Protein AF-A0A7Y3A6U8-F1 (afdb_monomer_lite)

Secondary structure (DSSP, 8-state):
--HHHHHHHHHHHHHHHHHHHHHHH-HHHHHHHHHHHHHHHHHSS-HHHHHHHHHT-HHHHHHHHHHHHHHHGGGG-S-HHHHHHHHHHHTHHHHHHHHHHT-----HHHHHHHHHHHHHHHHHHHHHHHHHHHHSHHHHHHHHHTTPPPP-SS-HHHHHHHHHHHHHHHHHHHHS------

pLDDT: mean 89.14, std 7.69, range [38.03, 97.06]

Structure (mmCIF, N/CA/C/O backbone):
data_AF-A0A7Y3A6U8-F1
#
_entry.id   AF-A0A7Y3A6U8-F1
#
loop_
_atom_site.group_PDB
_atom_site.id
_atom_site.type_symbol
_atom_site.label_atom_id
_atom_site.label_alt_id
_atom_site.label_comp_id
_atom_site.label_asym_id
_atom_site.label_entity_id
_atom_site.label_seq_id
_atom_site.pdbx_PDB_ins_code
_atom_site.Cartn_x
_atom_site.Cartn_y
_atom_site.Cartn_z
_atom_site.occupancy
_atom_site.B_iso_or_equiv
_atom_site.auth_seq_id
_atom_site.auth_comp_id
_atom_site.auth_asym_id
_atom_site.auth_atom_id
_atom_site.pdbx_PDB_model_num
ATOM 1 N N . MET A 1 1 ? -0.802 -10.505 26.162 1.00 54.09 1 MET A N 1
ATOM 2 C CA . MET A 1 1 ? -1.409 -10.217 24.841 1.00 54.09 1 MET A CA 1
ATOM 3 C C . MET A 1 1 ? -2.452 -11.300 24.594 1.00 54.09 1 MET A C 1
ATOM 5 O O . MET A 1 1 ? -2.112 -12.462 24.776 1.00 54.09 1 MET A O 1
ATOM 9 N N . ASN A 1 2 ? -3.715 -10.954 24.318 1.00 68.19 2 ASN A N 1
ATOM 10 C CA . ASN A 1 2 ? -4.773 -11.959 24.123 1.00 68.19 2 ASN A CA 1
ATOM 11 C C . ASN A 1 2 ? -4.433 -12.872 22.932 1.00 68.19 2 ASN A C 1
ATOM 13 O O . ASN A 1 2 ? -3.909 -12.400 21.924 1.00 68.19 2 ASN A O 1
ATOM 17 N N . THR A 1 3 ? -4.770 -14.162 23.010 1.00 76.56 3 THR A N 1
ATOM 18 C CA . THR A 1 3 ? -4.509 -15.146 21.938 1.00 76.56 3 THR A CA 1
ATOM 19 C C . THR A 1 3 ? -5.085 -14.704 20.586 1.00 76.56 3 THR A C 1
ATOM 21 O O . THR A 1 3 ? -4.415 -14.823 19.561 1.00 76.56 3 THR A O 1
ATOM 24 N N . ARG A 1 4 ? -6.274 -14.085 20.586 1.00 79.81 4 ARG A N 1
ATOM 25 C CA . ARG A 1 4 ? -6.918 -13.503 19.391 1.00 79.81 4 ARG A CA 1
ATOM 26 C C . ARG A 1 4 ? -6.158 -12.315 18.792 1.00 79.81 4 ARG A C 1
ATOM 28 O O . ARG A 1 4 ? -6.088 -12.184 17.573 1.00 79.81 4 ARG A O 1
ATOM 35 N N . GLN A 1 5 ? -5.541 -11.489 19.632 1.00 80.12 5 GLN A N 1
ATOM 36 C CA . GLN A 1 5 ? -4.755 -10.342 19.183 1.00 80.12 5 GLN A CA 1
ATOM 37 C C . GLN A 1 5 ? -3.474 -10.796 18.472 1.00 80.12 5 GLN A C 1
ATOM 39 O O . GLN A 1 5 ? -3.132 -10.262 17.420 1.00 80.12 5 GLN A O 1
ATOM 44 N N . ASN A 1 6 ? -2.804 -11.831 18.989 1.00 83.25 6 ASN A N 1
ATOM 45 C CA . ASN A 1 6 ? -1.641 -12.421 18.320 1.00 83.25 6 ASN A CA 1
ATOM 46 C C . ASN A 1 6 ? -2.020 -13.029 16.961 1.00 83.25 6 ASN A C 1
ATOM 48 O O . ASN A 1 6 ? -1.327 -12.795 15.975 1.00 83.25 6 ASN A O 1
ATOM 52 N N . GLN A 1 7 ? -3.146 -13.747 16.881 1.00 87.00 7 GLN A N 1
ATOM 53 C CA . GLN A 1 7 ? -3.656 -14.291 15.614 1.00 87.00 7 GLN A CA 1
ATOM 54 C C . GLN A 1 7 ? -3.926 -13.193 14.578 1.00 87.00 7 GLN A C 1
ATOM 56 O O . GLN A 1 7 ? -3.503 -13.321 13.432 1.00 87.00 7 GLN A O 1
ATOM 61 N N . SER A 1 8 ? -4.557 -12.087 14.984 1.00 86.94 8 SER A N 1
ATOM 62 C CA . SER A 1 8 ? -4.792 -10.930 14.111 1.00 86.94 8 SER A CA 1
ATOM 63 C C . SER A 1 8 ? -3.484 -10.354 13.547 1.00 86.94 8 SER A C 1
ATOM 65 O O . SER A 1 8 ? -3.409 -10.053 12.355 1.00 86.94 8 SER A O 1
ATOM 67 N N . VAL A 1 9 ? -2.420 -10.278 14.357 1.00 88.25 9 VAL A N 1
ATOM 68 C CA . VAL A 1 9 ? -1.092 -9.831 13.899 1.00 88.25 9 VAL A CA 1
ATOM 69 C C . VAL A 1 9 ? -0.495 -10.791 12.866 1.00 88.25 9 VAL A C 1
ATOM 71 O O . VAL A 1 9 ? 0.015 -10.328 11.846 1.00 88.25 9 VAL A O 1
ATOM 74 N N . TYR A 1 10 ? -0.576 -12.108 13.078 1.00 90.56 10 TYR A N 1
ATOM 75 C CA . TYR A 1 10 ? -0.085 -13.088 12.100 1.00 90.56 10 TYR A CA 1
ATOM 76 C C . TYR A 1 10 ? -0.860 -13.029 10.779 1.00 90.56 10 TYR A C 1
ATOM 78 O O . TYR A 1 10 ? -0.245 -13.043 9.713 1.00 90.56 10 TYR A O 1
ATOM 86 N N . ILE A 1 11 ? -2.189 -12.882 10.836 1.00 91.94 11 ILE A N 1
ATOM 87 C CA . ILE A 1 11 ? -3.028 -12.692 9.642 1.00 91.94 11 ILE A CA 1
ATOM 88 C C . ILE A 1 11 ? -2.595 -11.428 8.892 1.00 91.94 11 ILE A C 1
ATOM 90 O O . ILE A 1 11 ? -2.463 -11.453 7.672 1.00 91.94 11 ILE A O 1
ATOM 94 N N . PHE A 1 12 ? -2.312 -10.339 9.609 1.00 90.88 12 PHE A N 1
ATOM 95 C CA . PHE A 1 12 ? -1.860 -9.087 9.004 1.00 90.88 12 PHE A CA 1
ATOM 96 C C . PHE A 1 12 ? -0.479 -9.215 8.336 1.00 90.88 12 PHE A C 1
ATOM 98 O O . PHE A 1 12 ? -0.269 -8.695 7.242 1.00 90.88 12 PHE A O 1
ATOM 105 N N . GLN A 1 13 ? 0.464 -9.932 8.955 1.00 92.00 13 GLN A N 1
ATOM 106 C CA . GLN A 1 13 ? 1.775 -10.211 8.351 1.00 92.00 13 GLN A CA 1
ATOM 107 C C . GLN A 1 13 ? 1.640 -11.052 7.077 1.00 92.00 13 GLN A C 1
ATOM 109 O O . GLN A 1 13 ? 2.266 -10.745 6.062 1.00 92.00 13 GLN A O 1
ATOM 114 N N . PHE A 1 14 ? 0.792 -12.083 7.113 1.00 93.75 14 PHE A N 1
ATOM 115 C CA . PHE A 1 14 ? 0.509 -12.918 5.951 1.00 93.75 14 PHE A CA 1
ATOM 116 C C . PHE A 1 14 ? -0.158 -12.114 4.827 1.00 93.75 14 PHE A C 1
ATOM 118 O O . PHE A 1 14 ? 0.274 -12.192 3.679 1.00 93.75 14 PHE A O 1
ATOM 125 N N . ALA A 1 15 ? -1.139 -11.270 5.161 1.00 93.81 15 ALA A N 1
ATOM 126 C CA . ALA A 1 15 ? -1.786 -10.354 4.225 1.00 93.81 15 ALA A CA 1
ATOM 127 C C . ALA A 1 15 ? -0.766 -9.454 3.514 1.00 93.81 15 ALA A C 1
ATOM 129 O O . ALA A 1 15 ? -0.808 -9.313 2.292 1.00 93.81 15 ALA A O 1
ATOM 130 N N . PHE A 1 16 ? 0.184 -8.892 4.269 1.00 94.12 16 PHE A N 1
ATOM 131 C CA . PHE A 1 16 ? 1.243 -8.047 3.725 1.00 94.12 16 PHE A CA 1
ATOM 132 C C . PHE A 1 16 ? 2.178 -8.815 2.783 1.00 94.12 1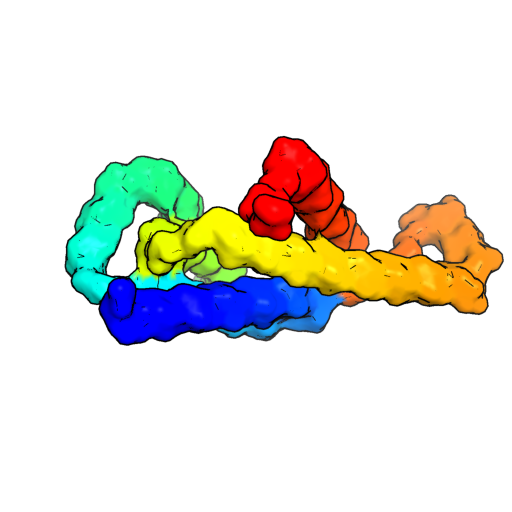6 PHE A C 1
ATOM 134 O O . PHE A 1 16 ? 2.522 -8.298 1.720 1.00 94.12 16 PHE A O 1
ATOM 141 N N . LEU A 1 17 ? 2.565 -10.049 3.127 1.00 94.38 17 LEU A N 1
ATOM 142 C CA . LEU A 1 17 ? 3.384 -10.902 2.258 1.00 94.38 17 LEU A CA 1
ATOM 143 C C . LEU A 1 17 ? 2.652 -11.221 0.949 1.00 94.38 17 LEU A C 1
ATOM 145 O O . LEU A 1 17 ? 3.208 -11.011 -0.129 1.00 94.38 17 LEU A O 1
ATOM 149 N N . VAL A 1 18 ? 1.392 -11.658 1.030 1.00 94.62 18 VAL A N 1
ATOM 150 C CA . VAL A 1 18 ? 0.573 -11.984 -0.148 1.00 94.62 18 VAL A CA 1
ATOM 151 C C . VAL A 1 18 ? 0.379 -10.754 -1.029 1.00 94.62 18 VAL A C 1
ATOM 153 O O . VAL A 1 18 ? 0.499 -10.853 -2.250 1.00 94.62 18 VAL A O 1
ATOM 156 N N . LEU A 1 19 ? 0.136 -9.586 -0.428 1.00 94.31 19 LEU A N 1
ATOM 157 C CA . LEU A 1 19 ? -0.011 -8.336 -1.164 1.00 94.31 19 LEU A CA 1
ATOM 158 C C . LEU A 1 19 ? 1.302 -7.915 -1.834 1.00 94.31 19 LEU A C 1
ATOM 160 O O . LEU A 1 19 ? 1.281 -7.541 -3.002 1.00 94.31 19 LEU A O 1
ATOM 164 N N . SER A 1 20 ? 2.436 -8.020 -1.137 1.00 93.62 20 SER A N 1
ATOM 165 C CA . SER A 1 20 ? 3.757 -7.658 -1.674 1.00 93.62 20 SER A CA 1
ATOM 166 C C . SER A 1 20 ? 4.133 -8.503 -2.891 1.00 93.62 20 SER A C 1
ATOM 168 O O . SER A 1 20 ? 4.593 -7.969 -3.894 1.00 93.62 20 SER A O 1
ATOM 170 N N . ILE A 1 21 ? 3.869 -9.811 -2.840 1.00 93.00 21 ILE A N 1
ATOM 171 C CA . ILE A 1 21 ? 4.054 -10.712 -3.986 1.00 93.00 21 ILE A CA 1
ATOM 172 C C . ILE A 1 21 ? 3.029 -10.382 -5.081 1.00 93.00 21 ILE A C 1
ATOM 174 O O . ILE A 1 21 ? 3.373 -10.249 -6.255 1.00 93.00 21 ILE A O 1
ATOM 178 N N . GLY A 1 22 ? 1.763 -10.186 -4.711 1.00 92.62 22 GLY A N 1
ATOM 179 C CA . GLY A 1 22 ? 0.694 -9.881 -5.657 1.00 92.62 22 GLY A CA 1
ATOM 180 C C . GLY A 1 22 ? 0.933 -8.613 -6.471 1.00 92.62 22 GLY A C 1
ATOM 181 O O . GLY A 1 22 ? 0.579 -8.577 -7.649 1.00 92.62 22 GLY A O 1
ATOM 182 N N . LEU A 1 23 ? 1.586 -7.607 -5.885 1.00 92.31 23 LEU A N 1
ATOM 183 C CA . LEU A 1 23 ? 1.959 -6.369 -6.571 1.00 92.31 23 LEU A CA 1
ATOM 184 C C . LEU A 1 23 ? 2.839 -6.606 -7.809 1.00 92.31 23 LEU A C 1
ATOM 186 O O . LEU A 1 23 ? 2.739 -5.826 -8.755 1.00 92.31 23 LEU A O 1
ATOM 190 N N . LEU A 1 24 ? 3.641 -7.675 -7.828 1.00 90.25 24 LEU A N 1
ATOM 191 C CA . LEU A 1 24 ? 4.506 -8.034 -8.955 1.00 90.25 24 LEU A CA 1
ATOM 192 C C . LEU A 1 24 ? 3.907 -9.101 -9.877 1.00 90.25 24 LEU A C 1
ATOM 194 O O . LEU A 1 24 ? 4.156 -9.067 -11.075 1.00 90.25 24 LEU A O 1
ATOM 198 N N . TYR A 1 25 ? 3.131 -10.047 -9.349 1.00 86.25 25 TYR A N 1
ATOM 199 C CA . TYR A 1 25 ? 2.738 -11.226 -10.131 1.00 86.25 25 TYR A CA 1
ATOM 200 C C . TYR A 1 25 ? 1.263 -11.251 -10.533 1.00 86.25 25 TYR A C 1
ATOM 202 O O . TYR A 1 25 ? 0.933 -11.725 -11.618 1.00 86.25 25 TYR A O 1
ATOM 210 N N . SER A 1 26 ? 0.340 -10.789 -9.679 1.00 89.44 26 SER A N 1
ATOM 211 C CA . SER A 1 26 ? -1.086 -11.030 -9.922 1.00 89.44 26 SER A CA 1
ATOM 212 C C . SER A 1 26 ? -2.032 -10.067 -9.213 1.00 89.44 26 SER A C 1
ATOM 214 O O . SER A 1 26 ? -2.029 -9.925 -7.989 1.00 89.44 26 SER A O 1
ATOM 216 N N . ARG A 1 27 ? -2.978 -9.519 -9.991 1.00 86.25 27 ARG A N 1
ATOM 217 C CA . ARG A 1 27 ? -4.097 -8.707 -9.478 1.00 86.25 27 ARG A CA 1
ATOM 218 C C . ARG A 1 27 ? -4.971 -9.478 -8.484 1.00 86.25 27 ARG A C 1
ATOM 220 O O . ARG A 1 27 ? -5.507 -8.878 -7.556 1.00 86.25 27 ARG A O 1
ATOM 227 N N . PHE A 1 28 ? -5.097 -10.793 -8.663 1.00 89.38 28 PHE A N 1
ATOM 228 C CA . PHE A 1 28 ? -5.863 -11.648 -7.757 1.00 89.38 28 PHE A CA 1
ATOM 229 C C . PHE A 1 28 ? -5.227 -11.692 -6.365 1.00 89.38 28 PHE A C 1
ATOM 231 O O . PHE A 1 28 ? -5.918 -11.497 -5.369 1.00 89.38 28 PHE A O 1
ATOM 238 N N . MET A 1 29 ? -3.903 -11.852 -6.291 1.00 91.38 29 MET A N 1
ATOM 239 C CA . MET A 1 29 ? -3.184 -11.876 -5.013 1.00 91.38 29 MET A CA 1
ATOM 240 C C . MET A 1 29 ? -3.258 -10.532 -4.282 1.00 91.38 29 MET A C 1
ATOM 242 O O . MET A 1 29 ? -3.391 -10.518 -3.062 1.00 91.38 29 MET A O 1
ATOM 246 N N . ILE A 1 30 ? -3.263 -9.404 -5.006 1.00 91.75 30 ILE A N 1
ATOM 247 C CA . ILE A 1 30 ? -3.511 -8.085 -4.397 1.00 91.75 30 ILE A CA 1
ATOM 248 C C . ILE A 1 30 ? -4.891 -8.072 -3.724 1.00 91.75 30 ILE A C 1
ATOM 250 O O . ILE A 1 30 ? -5.004 -7.692 -2.560 1.00 91.75 30 ILE A O 1
ATOM 254 N N . SER A 1 31 ? -5.935 -8.530 -4.426 1.00 91.19 31 SER A N 1
ATOM 255 C CA . SER A 1 31 ? -7.287 -8.635 -3.861 1.00 91.19 31 SER A CA 1
ATOM 256 C C . SER A 1 31 ? -7.330 -9.542 -2.636 1.00 91.19 31 SER A C 1
ATOM 258 O O . SER A 1 31 ? -7.939 -9.190 -1.628 1.00 91.19 31 SER A O 1
ATOM 260 N N . LEU A 1 32 ? -6.652 -10.684 -2.701 1.00 93.25 32 LEU A N 1
ATOM 261 C CA . LEU A 1 32 ? -6.584 -11.642 -1.607 1.00 93.25 32 LEU A CA 1
ATOM 262 C C . LEU A 1 32 ? -5.896 -11.041 -0.369 1.00 93.25 32 LEU A C 1
ATOM 264 O O . LEU A 1 32 ? -6.412 -11.159 0.739 1.00 93.25 32 LEU A O 1
ATOM 268 N N . GLY A 1 33 ? -4.786 -10.320 -0.555 1.00 93.00 33 GLY A N 1
ATOM 269 C CA . GLY A 1 33 ? -4.101 -9.598 0.519 1.00 93.00 33 GLY A CA 1
ATOM 270 C C . GLY A 1 33 ? -4.984 -8.527 1.170 1.00 93.00 33 GLY A C 1
ATOM 271 O O . GLY A 1 33 ? -5.039 -8.434 2.394 1.00 93.00 33 GLY A O 1
ATOM 272 N N . MET A 1 34 ? -5.749 -7.769 0.376 1.00 92.94 34 MET A N 1
ATOM 273 C CA . MET A 1 34 ? -6.706 -6.784 0.904 1.00 92.94 34 MET A CA 1
ATOM 274 C C . MET A 1 34 ? -7.819 -7.436 1.737 1.00 92.94 34 MET A C 1
ATOM 276 O O . MET A 1 34 ? -8.180 -6.914 2.792 1.00 92.94 34 MET A O 1
ATOM 280 N N . ILE A 1 35 ? -8.336 -8.588 1.298 1.00 92.62 35 ILE A N 1
ATOM 281 C CA . ILE A 1 35 ? -9.333 -9.354 2.058 1.00 92.62 35 ILE A CA 1
ATOM 282 C C . ILE A 1 35 ? -8.730 -9.829 3.382 1.00 92.62 35 ILE A C 1
ATOM 284 O O . ILE A 1 35 ? -9.351 -9.645 4.427 1.00 92.62 35 ILE A O 1
ATOM 288 N N . PHE A 1 36 ? -7.507 -10.366 3.381 1.00 93.25 36 PHE A N 1
ATOM 289 C CA . PHE A 1 36 ? -6.847 -10.779 4.621 1.00 93.25 36 PHE A CA 1
ATOM 290 C C . PHE A 1 36 ? -6.569 -9.610 5.571 1.00 93.25 36 PHE A C 1
ATOM 292 O O . PHE A 1 36 ? -6.706 -9.786 6.781 1.00 93.25 36 PHE A O 1
ATOM 299 N N . PHE A 1 37 ? -6.258 -8.411 5.067 1.00 92.62 37 PHE A N 1
ATOM 300 C CA . PHE A 1 37 ? -6.169 -7.221 5.919 1.00 92.62 37 PHE A CA 1
ATOM 301 C C . PHE A 1 37 ? -7.496 -6.907 6.605 1.00 92.62 37 PHE A C 1
ATOM 303 O O . PHE A 1 37 ? -7.515 -6.649 7.809 1.00 92.62 37 PHE A O 1
ATOM 310 N N . LEU A 1 38 ? -8.603 -6.970 5.865 1.00 91.69 38 LEU A N 1
ATOM 311 C CA . LEU A 1 38 ? -9.933 -6.756 6.424 1.00 91.69 38 LEU A CA 1
ATOM 312 C C . LEU A 1 38 ? -10.289 -7.837 7.456 1.00 91.69 38 LEU A C 1
ATOM 314 O O . LEU A 1 38 ? -10.729 -7.505 8.554 1.00 91.69 38 LEU A O 1
ATOM 318 N N . VAL A 1 39 ? -10.028 -9.112 7.159 1.00 91.44 39 VAL A N 1
ATOM 319 C CA . VAL A 1 39 ? -10.244 -10.225 8.099 1.00 91.44 39 VAL A CA 1
ATOM 320 C C . VAL A 1 39 ? -9.410 -10.037 9.364 1.00 91.44 39 VAL A C 1
ATOM 322 O O . VAL A 1 39 ? -9.954 -10.097 10.463 1.00 91.44 39 VAL A O 1
ATOM 325 N N . GLY A 1 40 ? -8.115 -9.736 9.233 1.00 89.38 40 GLY A N 1
ATOM 326 C CA . GLY A 1 40 ? -7.230 -9.486 10.371 1.00 89.38 40 GLY A CA 1
ATOM 327 C C . GLY A 1 40 ? -7.714 -8.323 11.238 1.00 89.38 40 GLY A C 1
ATOM 328 O O . GLY A 1 40 ? -7.702 -8.424 12.465 1.00 89.38 40 GLY A O 1
ATOM 329 N N . ALA A 1 41 ? -8.214 -7.252 10.621 1.00 88.19 41 ALA A N 1
ATOM 330 C CA . ALA A 1 41 ? -8.765 -6.095 11.320 1.00 88.19 41 ALA A CA 1
ATOM 331 C C . ALA A 1 41 ? -10.077 -6.402 12.071 1.00 88.19 41 ALA A C 1
ATOM 333 O O . ALA A 1 41 ? -10.318 -5.851 13.151 1.00 88.19 41 ALA A O 1
ATOM 334 N N . LEU A 1 42 ? -10.915 -7.290 11.528 1.00 88.75 42 LEU A N 1
ATOM 335 C CA . LEU A 1 42 ? -12.181 -7.715 12.135 1.00 88.75 42 LEU A CA 1
ATOM 336 C C . LEU A 1 42 ? -12.008 -8.824 13.191 1.00 88.75 42 LEU A C 1
ATOM 338 O O . LEU A 1 42 ? -12.888 -8.995 14.030 1.00 88.75 42 LEU A O 1
ATOM 342 N N . TRP A 1 43 ? -10.890 -9.559 13.167 1.00 86.75 43 TRP A N 1
ATOM 343 C CA . TRP A 1 43 ? -10.651 -10.739 14.012 1.00 86.75 43 TRP A CA 1
ATOM 344 C C . TRP A 1 43 ? -10.486 -10.426 15.505 1.00 86.75 43 TRP A C 1
ATOM 346 O O . TRP A 1 43 ? -10.869 -11.227 16.359 1.00 86.75 43 TRP A O 1
ATOM 356 N N . ASP A 1 44 ? -9.902 -9.271 15.834 1.00 81.19 44 ASP A N 1
ATOM 357 C CA . ASP A 1 44 ? -9.599 -8.887 17.217 1.00 81.19 44 ASP A CA 1
ATOM 358 C C . ASP A 1 44 ? -10.438 -7.696 17.706 1.00 81.19 44 ASP A C 1
ATOM 360 O O . ASP A 1 44 ? -10.631 -6.714 16.990 1.00 81.19 44 ASP A O 1
ATOM 364 N N . GLY A 1 45 ? -10.864 -7.738 18.970 1.00 78.44 45 GLY A N 1
ATOM 365 C CA . GLY A 1 45 ? -11.548 -6.641 19.661 1.00 78.44 45 GLY A CA 1
ATOM 366 C C . GLY A 1 45 ? -13.045 -6.472 19.359 1.00 78.44 45 GLY A C 1
ATOM 367 O O . GLY A 1 45 ? -13.676 -7.256 18.658 1.00 78.44 45 GLY A O 1
ATOM 368 N N . ASN A 1 46 ? -13.643 -5.425 19.940 1.00 82.75 46 ASN A N 1
ATOM 369 C CA . ASN A 1 46 ? -15.070 -5.133 19.791 1.00 82.75 46 ASN A CA 1
ATOM 370 C C . ASN A 1 46 ? -15.330 -4.272 18.543 1.00 82.75 46 ASN A C 1
ATOM 372 O O . ASN A 1 46 ? -15.011 -3.079 18.514 1.00 82.75 46 ASN A O 1
ATOM 376 N N . LEU A 1 47 ? -15.942 -4.883 17.527 1.00 83.62 47 LEU A N 1
ATOM 377 C CA . LEU A 1 47 ? -16.254 -4.273 16.231 1.00 83.62 47 LEU A CA 1
ATOM 378 C C . LEU A 1 47 ? -17.060 -2.976 16.344 1.00 83.62 47 LEU A C 1
ATOM 380 O O . LEU A 1 47 ? -16.744 -2.003 15.661 1.00 83.62 47 LEU A O 1
ATOM 384 N N . LYS A 1 48 ? -18.048 -2.926 17.248 1.00 83.62 48 LYS A N 1
ATOM 385 C CA . LYS A 1 48 ? -18.896 -1.737 17.437 1.00 83.62 48 LYS A CA 1
ATOM 386 C C . LYS A 1 48 ? -18.069 -0.533 17.881 1.00 83.62 48 LYS A C 1
ATOM 388 O O . LYS A 1 48 ? -18.239 0.571 17.371 1.00 83.62 48 LYS A O 1
ATOM 393 N N . VAL A 1 49 ? -17.116 -0.763 18.785 1.00 84.94 49 VAL A N 1
ATOM 394 C CA . VAL A 1 49 ? -16.220 0.284 19.288 1.00 84.94 49 VAL A CA 1
ATOM 395 C C . VAL A 1 49 ? -15.250 0.742 18.197 1.00 84.94 49 VAL A C 1
ATOM 397 O O . VAL A 1 49 ? -15.030 1.943 18.048 1.00 84.94 49 VAL A O 1
ATOM 400 N N . LYS A 1 50 ? -14.688 -0.182 17.406 1.00 85.94 50 LYS A N 1
ATOM 401 C CA . LYS A 1 50 ? -13.801 0.173 16.284 1.00 85.94 50 LYS A CA 1
ATOM 402 C C . LYS A 1 50 ? -14.526 1.014 15.237 1.00 85.94 50 LYS A C 1
ATOM 404 O O . LYS A 1 50 ? -13.991 2.030 14.809 1.00 85.94 50 LYS A O 1
ATOM 409 N N . PHE A 1 51 ? -15.748 0.628 14.878 1.00 87.00 51 PHE A N 1
ATOM 410 C CA . PHE A 1 51 ? -16.553 1.356 13.903 1.00 87.00 51 PHE A CA 1
ATOM 411 C C . PHE A 1 51 ? -16.920 2.763 14.397 1.00 87.00 51 PHE A C 1
ATOM 413 O O . PHE A 1 51 ? -16.718 3.735 13.674 1.00 87.00 51 PHE A O 1
ATOM 420 N N . GLY A 1 52 ? -17.338 2.903 15.661 1.00 86.56 52 GLY A N 1
ATOM 421 C CA . GLY A 1 52 ? -17.605 4.217 16.255 1.00 86.56 52 GLY A CA 1
ATOM 422 C C . GLY A 1 52 ? -16.376 5.135 16.264 1.00 86.56 52 GLY A C 1
ATOM 423 O O . GLY A 1 52 ? -16.476 6.312 15.928 1.00 86.56 52 GLY A O 1
ATOM 424 N N . ARG A 1 53 ? -15.185 4.603 16.575 1.00 87.62 53 ARG A N 1
ATOM 425 C CA . ARG A 1 53 ? -13.941 5.394 16.527 1.00 87.62 53 ARG A CA 1
ATOM 426 C C . ARG A 1 53 ? -13.497 5.725 15.103 1.00 87.62 53 ARG A C 1
ATOM 428 O O . ARG A 1 53 ? -12.921 6.789 14.897 1.00 87.62 53 ARG A O 1
ATOM 435 N N . PHE A 1 54 ? -13.755 4.841 14.140 1.00 89.44 54 PHE A N 1
ATOM 436 C CA . PHE A 1 54 ? -13.457 5.081 12.729 1.00 89.44 54 PHE A CA 1
ATOM 437 C C . PHE A 1 54 ? -14.247 6.281 12.199 1.00 89.44 54 PHE A C 1
ATOM 439 O O . PHE A 1 54 ? -13.660 7.176 11.599 1.00 89.44 54 PHE A O 1
ATOM 446 N N . LEU A 1 55 ? -15.544 6.356 12.519 1.00 88.81 55 LEU A N 1
ATOM 447 C CA . LEU A 1 55 ? -16.403 7.489 12.158 1.00 88.81 55 LEU A CA 1
ATOM 448 C C . LEU A 1 55 ? -16.004 8.810 12.836 1.00 88.81 55 LEU A C 1
ATOM 450 O O . LEU A 1 55 ? -16.422 9.874 12.397 1.00 88.81 55 LEU A O 1
ATOM 454 N N . ASN A 1 56 ? -15.187 8.774 13.888 1.00 91.69 56 ASN A N 1
ATOM 455 C CA . ASN A 1 56 ? -14.658 9.992 14.502 1.00 91.69 56 ASN A CA 1
ATOM 456 C C . ASN A 1 56 ? -13.310 10.427 13.891 1.00 91.69 56 ASN A C 1
ATOM 458 O O . ASN A 1 56 ? -12.814 11.521 14.160 1.00 91.69 56 ASN A O 1
ATOM 462 N N . ASN A 1 57 ? -12.677 9.582 13.069 1.00 91.31 57 ASN A N 1
ATOM 463 C CA . ASN A 1 57 ? -11.368 9.866 12.497 1.00 91.31 57 ASN A CA 1
ATOM 464 C C . ASN A 1 57 ? -11.486 10.531 11.118 1.00 91.31 57 ASN A C 1
ATOM 466 O O . ASN A 1 57 ? -11.623 9.865 10.090 1.00 91.31 57 ASN A O 1
ATOM 470 N N . LYS A 1 58 ? -11.351 11.862 11.104 1.00 90.50 58 LYS A N 1
ATOM 471 C CA . LYS A 1 58 ? -11.459 12.699 9.897 1.00 90.50 58 LYS A CA 1
ATOM 472 C C . LYS A 1 58 ? -10.506 12.277 8.771 1.00 90.50 58 LYS A C 1
ATOM 474 O O . LYS A 1 58 ? -10.881 12.371 7.608 1.00 90.50 58 LYS A O 1
ATOM 479 N N . TYR A 1 59 ? -9.309 11.783 9.094 1.00 90.50 59 TYR A N 1
ATOM 480 C CA . TYR A 1 59 ? -8.308 11.414 8.088 1.00 90.50 59 TYR A CA 1
ATOM 481 C C . TYR A 1 59 ? -8.730 10.176 7.290 1.00 90.50 59 TYR A C 1
ATOM 483 O O . TYR A 1 59 ? -8.749 10.203 6.062 1.00 90.50 59 TYR A O 1
ATOM 491 N N . TYR A 1 60 ? -9.131 9.102 7.976 1.00 89.62 60 TYR A N 1
ATOM 492 C CA . TYR A 1 60 ? -9.589 7.878 7.307 1.00 89.62 60 TYR A CA 1
ATOM 493 C C . TYR A 1 60 ? -10.968 8.053 6.656 1.00 89.62 60 TYR A C 1
ATOM 495 O O . TYR A 1 60 ? -11.232 7.472 5.598 1.00 89.62 60 TYR A O 1
ATOM 503 N N . LEU A 1 61 ? -11.823 8.899 7.239 1.00 90.56 61 LEU A N 1
ATOM 504 C CA . LEU A 1 61 ? -13.089 9.283 6.624 1.00 90.56 61 LEU A CA 1
ATOM 505 C C . LEU A 1 61 ? -12.901 10.077 5.336 1.00 90.56 61 LEU A C 1
ATOM 507 O O . LEU A 1 61 ? -13.640 9.829 4.394 1.00 90.56 61 LEU A O 1
ATOM 511 N N . ALA A 1 62 ? -11.915 10.974 5.249 1.00 91.25 62 ALA A N 1
ATOM 512 C CA . ALA A 1 62 ? -11.649 11.720 4.019 1.00 91.25 62 ALA A CA 1
ATOM 513 C C . ALA A 1 62 ? -11.291 10.780 2.857 1.00 91.25 62 ALA A C 1
ATOM 515 O O . ALA A 1 62 ? -11.840 10.910 1.765 1.00 91.25 62 ALA A O 1
ATOM 516 N N . VAL A 1 63 ? -10.444 9.776 3.110 1.00 90.88 63 VAL A N 1
ATOM 517 C CA . VAL A 1 63 ? -10.092 8.762 2.100 1.00 90.88 63 VAL A CA 1
ATOM 518 C C . VAL A 1 63 ? -11.316 7.943 1.689 1.00 90.88 63 VAL A C 1
ATOM 520 O O . VAL A 1 63 ? -11.541 7.721 0.501 1.00 90.88 63 VAL A O 1
ATOM 523 N N . THR A 1 64 ? -12.147 7.554 2.656 1.00 91.38 64 THR A N 1
ATOM 524 C CA . THR A 1 64 ? -13.405 6.837 2.392 1.00 91.38 64 THR A CA 1
ATOM 525 C C . THR A 1 64 ? -14.408 7.710 1.631 1.00 91.38 64 THR A C 1
ATOM 527 O O . THR A 1 64 ? -15.129 7.233 0.756 1.00 91.38 64 THR A O 1
ATOM 530 N N . GLY A 1 65 ? -14.411 9.015 1.900 1.00 91.25 65 GLY A N 1
ATOM 531 C CA . GLY A 1 65 ? -15.231 10.014 1.225 1.00 91.25 65 GLY A CA 1
ATOM 532 C C . GLY A 1 65 ? -14.957 10.084 -0.274 1.00 91.25 65 GLY A C 1
ATOM 533 O O . GLY A 1 65 ? -15.893 10.283 -1.042 1.00 91.25 65 GLY A O 1
ATOM 534 N N . ILE A 1 66 ? -13.723 9.811 -0.717 1.00 91.06 66 ILE A N 1
ATOM 535 C CA . ILE A 1 66 ? -13.396 9.715 -2.148 1.00 91.06 66 ILE A CA 1
ATOM 536 C C . ILE A 1 66 ? -14.271 8.649 -2.814 1.00 91.06 66 ILE A C 1
ATOM 538 O O . ILE A 1 66 ? -14.854 8.906 -3.865 1.00 91.06 66 ILE A O 1
ATOM 542 N N . PHE A 1 67 ? -14.417 7.471 -2.200 1.00 92.81 67 PHE A N 1
ATOM 543 C CA . PHE A 1 67 ? -15.299 6.425 -2.719 1.00 92.81 67 PHE A CA 1
ATOM 544 C C . PHE A 1 67 ? -16.764 6.877 -2.755 1.00 92.81 67 PHE A C 1
ATOM 546 O O . PHE A 1 67 ? -17.446 6.628 -3.746 1.00 92.81 67 PHE A O 1
ATOM 553 N N . LEU A 1 68 ? -17.233 7.578 -1.717 1.00 92.06 68 LEU A N 1
ATOM 554 C CA . LEU A 1 68 ? -18.609 8.082 -1.648 1.00 92.06 68 LEU A CA 1
ATOM 555 C C . LEU A 1 68 ? -18.908 9.125 -2.731 1.00 92.06 68 LEU A C 1
ATOM 557 O O . LEU A 1 68 ? -19.983 9.087 -3.316 1.00 92.06 68 LEU A O 1
ATOM 561 N N . ILE A 1 69 ? -17.956 10.001 -3.059 1.00 92.12 69 ILE A N 1
ATOM 562 C CA . ILE A 1 69 ? -18.100 10.958 -4.166 1.00 92.12 69 ILE A CA 1
ATOM 563 C C . ILE A 1 69 ? -18.316 10.209 -5.489 1.00 92.12 69 ILE A C 1
ATOM 565 O O . ILE A 1 69 ? -19.225 10.538 -6.251 1.00 92.12 69 ILE A O 1
ATOM 569 N N . PHE A 1 70 ? -17.531 9.157 -5.745 1.00 89.38 70 PHE A N 1
ATOM 570 C CA . PHE A 1 70 ? -17.727 8.317 -6.930 1.00 89.38 70 PHE A CA 1
ATOM 571 C C . PHE A 1 70 ? -19.045 7.542 -6.891 1.00 89.38 70 PHE A C 1
ATOM 573 O O . PHE A 1 70 ? -19.674 7.387 -7.933 1.00 89.38 70 PHE A O 1
ATOM 580 N N . LEU A 1 71 ? -19.482 7.091 -5.714 1.00 91.00 71 LEU A N 1
ATOM 581 C CA . LEU A 1 71 ? -20.765 6.414 -5.544 1.00 91.00 71 LEU A CA 1
ATOM 582 C C . LEU A 1 71 ? -21.935 7.343 -5.901 1.00 91.00 71 LEU A C 1
ATOM 584 O O . LEU A 1 71 ? -22.815 6.950 -6.660 1.00 91.00 71 LEU A O 1
ATOM 588 N N . ILE A 1 72 ? -21.911 8.585 -5.408 1.00 91.81 72 ILE A N 1
ATOM 589 C CA . ILE A 1 72 ? -22.936 9.604 -5.676 1.00 91.81 72 ILE A CA 1
ATOM 590 C C . ILE A 1 72 ? -22.972 9.957 -7.166 1.00 91.81 72 ILE A C 1
ATOM 592 O O . ILE A 1 72 ? -24.051 10.061 -7.739 1.00 91.81 72 ILE A O 1
ATOM 596 N N . SER A 1 73 ? -21.812 10.042 -7.827 1.00 89.19 73 SER A N 1
ATOM 597 C CA . SER A 1 73 ? -21.732 10.246 -9.282 1.00 89.19 73 SER A CA 1
ATOM 598 C C . SER A 1 73 ? -22.475 9.173 -10.093 1.00 89.19 73 SER A C 1
ATOM 600 O O . SER A 1 73 ? -22.809 9.427 -11.249 1.00 89.19 73 SER A O 1
ATOM 602 N N . GLY A 1 74 ? -22.744 7.997 -9.517 1.00 86.88 74 GLY A N 1
ATOM 603 C CA . GLY A 1 74 ? -23.527 6.940 -10.155 1.00 86.88 74 GLY A CA 1
ATOM 604 C C . GLY A 1 74 ? -24.989 7.296 -10.401 1.00 86.88 74 GLY A C 1
ATOM 605 O O . GLY A 1 74 ? -25.574 6.767 -11.338 1.00 86.88 74 GLY A O 1
ATOM 606 N N . LEU A 1 75 ? -25.562 8.225 -9.627 1.00 88.50 75 LEU A N 1
ATOM 607 C CA . LEU A 1 75 ? -26.957 8.659 -9.791 1.00 88.50 75 LEU A CA 1
ATOM 608 C C . LEU A 1 75 ? -27.209 9.361 -11.137 1.00 88.50 75 LEU A C 1
ATOM 610 O O . LEU A 1 75 ? -28.348 9.437 -11.580 1.00 88.50 75 LEU A O 1
ATOM 614 N N . TRP A 1 76 ? -26.146 9.834 -11.794 1.00 89.38 76 TRP A N 1
ATOM 615 C CA . TRP A 1 76 ? -26.176 10.461 -13.120 1.00 89.38 76 TRP A CA 1
ATOM 616 C C . TRP A 1 76 ? -25.635 9.546 -14.226 1.00 89.38 76 TRP A C 1
ATOM 618 O O . TRP A 1 76 ? -25.385 10.003 -15.339 1.00 89.38 76 TRP A O 1
ATOM 628 N N . SER A 1 77 ? -25.378 8.269 -13.932 1.00 85.94 77 SER A N 1
ATOM 629 C CA . SER A 1 77 ? -24.801 7.351 -14.909 1.00 85.94 77 SER A CA 1
ATOM 630 C C . SER A 1 77 ? -25.888 6.605 -15.677 1.00 85.94 77 SER A C 1
ATOM 632 O O . SER A 1 77 ? -26.656 5.849 -15.094 1.00 85.94 77 SER A O 1
ATOM 634 N N . GLU A 1 78 ? -25.904 6.771 -16.999 1.00 84.56 78 GLU A N 1
ATOM 635 C CA . GLU A 1 78 ? -26.806 6.031 -17.895 1.00 84.56 78 GLU A CA 1
ATOM 636 C C . GLU A 1 78 ? -26.367 4.569 -18.097 1.00 84.56 78 GLU A C 1
ATOM 638 O O . GLU A 1 78 ? -27.191 3.698 -18.362 1.00 84.56 78 GLU A O 1
ATOM 643 N N . ASN A 1 79 ? -25.068 4.277 -17.943 1.00 90.00 79 ASN A N 1
ATOM 644 C CA . ASN A 1 79 ? -24.504 2.938 -18.118 1.00 90.00 79 ASN A CA 1
ATOM 645 C C . ASN A 1 79 ? -24.106 2.325 -16.767 1.00 90.00 79 ASN A C 1
ATOM 647 O O . ASN A 1 79 ? -22.996 2.525 -16.258 1.00 90.00 79 ASN A O 1
ATOM 651 N N . THR A 1 80 ? -25.028 1.547 -16.206 1.00 87.19 80 THR A N 1
ATOM 652 C CA . THR A 1 80 ? -24.888 0.896 -14.898 1.00 87.19 80 THR A CA 1
ATOM 653 C C . THR A 1 80 ? -23.771 -0.149 -14.870 1.00 87.19 80 THR A C 1
ATOM 655 O O . THR A 1 80 ? -23.023 -0.208 -13.892 1.00 87.19 80 THR A O 1
ATOM 658 N N . ASP A 1 81 ? -23.575 -0.916 -15.943 1.00 89.44 81 ASP A N 1
ATOM 659 C CA . ASP A 1 81 ? -22.521 -1.938 -16.022 1.00 89.44 81 ASP A CA 1
ATOM 660 C C . ASP A 1 81 ? -21.123 -1.317 -15.982 1.00 89.44 81 ASP A C 1
ATOM 662 O O . ASP A 1 81 ? -20.234 -1.739 -15.230 1.00 89.44 81 ASP A O 1
ATOM 666 N N . TYR A 1 82 ? -20.934 -0.251 -16.757 1.00 88.44 82 TYR A N 1
ATOM 667 C CA . TYR A 1 82 ? -19.693 0.507 -16.769 1.00 88.44 82 TYR A CA 1
ATOM 668 C C . TYR A 1 82 ? -19.411 1.150 -15.407 1.00 88.44 82 TYR A C 1
ATOM 670 O O . TYR A 1 82 ? -18.278 1.112 -14.906 1.00 88.44 82 TYR A O 1
ATOM 678 N N . PHE A 1 83 ? -20.449 1.701 -14.778 1.00 90.94 83 PHE A N 1
ATOM 679 C CA . PHE A 1 83 ? -20.365 2.271 -13.443 1.00 90.94 83 PHE A CA 1
ATOM 680 C C . PHE A 1 83 ? -19.940 1.228 -12.400 1.00 90.94 83 PHE A C 1
ATOM 682 O O . PHE A 1 83 ? -18.972 1.455 -11.668 1.00 90.94 83 PHE A O 1
ATOM 689 N N . LEU A 1 84 ? -20.574 0.052 -12.372 1.00 90.00 84 LEU A N 1
ATOM 690 C CA . LEU A 1 84 ? -20.243 -1.023 -11.431 1.00 90.00 84 LEU A CA 1
ATOM 691 C C . LEU A 1 84 ? -18.794 -1.496 -11.585 1.00 90.00 84 LEU A C 1
ATOM 693 O O . LEU A 1 84 ? -18.106 -1.730 -10.585 1.00 90.00 84 LEU A O 1
ATOM 697 N N . ASN A 1 85 ? -18.285 -1.576 -12.818 1.00 89.38 85 ASN A N 1
ATOM 698 C CA . ASN A 1 85 ? -16.891 -1.939 -13.054 1.00 89.38 85 ASN A CA 1
ATOM 699 C C . ASN A 1 85 ? -15.918 -0.869 -12.519 1.00 89.38 85 ASN A C 1
ATOM 701 O O . ASN A 1 85 ? -14.919 -1.203 -11.874 1.00 89.38 85 ASN A O 1
ATOM 705 N N . ARG A 1 86 ? -16.224 0.428 -12.689 1.00 89.12 86 ARG A N 1
ATOM 706 C CA . ARG A 1 86 ? -15.434 1.507 -12.062 1.00 89.12 86 ARG A CA 1
ATOM 707 C C . ARG A 1 86 ? -15.495 1.458 -10.539 1.00 89.12 86 ARG A C 1
ATOM 709 O O . ARG A 1 86 ? -14.466 1.656 -9.891 1.00 89.12 86 ARG A O 1
ATOM 716 N N . MET A 1 87 ? -16.670 1.200 -9.971 1.00 90.94 87 MET A N 1
ATOM 717 C CA . MET A 1 87 ? -16.845 1.109 -8.523 1.00 90.94 87 MET A CA 1
ATOM 718 C C . MET A 1 87 ? -16.026 -0.042 -7.945 1.00 90.94 87 MET A C 1
ATOM 720 O O . MET A 1 87 ? -15.349 0.156 -6.938 1.00 90.94 87 MET A O 1
ATOM 724 N N . ARG A 1 88 ? -15.967 -1.191 -8.631 1.00 88.44 88 ARG A N 1
ATOM 725 C CA . ARG A 1 88 ? -15.133 -2.336 -8.235 1.00 88.44 88 ARG A CA 1
ATOM 726 C C . ARG A 1 88 ? -13.658 -1.968 -8.087 1.00 88.44 88 ARG A C 1
A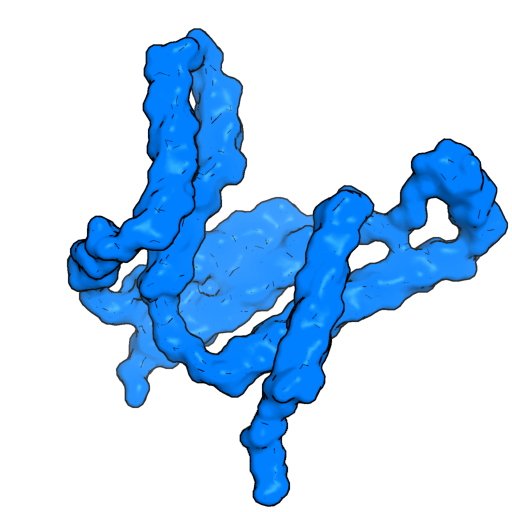TOM 728 O O . ARG A 1 88 ? -13.033 -2.348 -7.103 1.00 88.44 88 ARG A O 1
ATOM 735 N N . ILE A 1 89 ? -13.109 -1.195 -9.023 1.00 86.62 89 ILE A N 1
ATOM 736 C CA . ILE A 1 89 ? -11.706 -0.742 -8.977 1.00 86.62 89 ILE A CA 1
ATOM 737 C C . ILE A 1 89 ? -11.462 0.198 -7.785 1.00 86.62 89 ILE A C 1
ATOM 739 O O . ILE A 1 89 ? -10.355 0.252 -7.253 1.00 86.62 89 ILE A O 1
ATOM 743 N N . LYS A 1 90 ? -12.495 0.925 -7.343 1.00 89.31 90 LYS A N 1
ATOM 744 C CA . LYS A 1 90 ? -12.423 1.897 -6.245 1.00 89.31 90 LYS A CA 1
ATOM 745 C C . LYS A 1 90 ? -12.783 1.317 -4.877 1.00 89.31 90 LYS A C 1
ATOM 747 O O . LYS A 1 90 ? -12.512 1.980 -3.882 1.00 89.31 90 LYS A O 1
ATOM 752 N N . LEU A 1 91 ? -13.312 0.093 -4.795 1.00 89.00 91 LEU A N 1
ATOM 753 C CA . LEU A 1 91 ? -13.636 -0.580 -3.527 1.00 89.00 91 LEU A CA 1
AT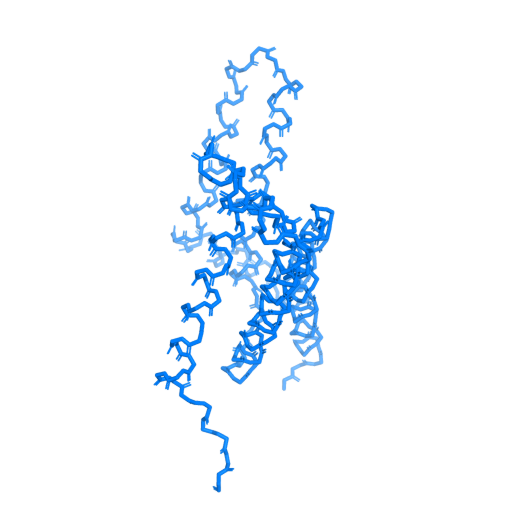OM 754 C C . LEU A 1 91 ? -12.503 -0.567 -2.486 1.00 89.00 91 LEU A C 1
ATOM 756 O O . LEU A 1 91 ? -12.812 -0.420 -1.303 1.00 89.00 91 LEU A O 1
ATOM 760 N N . PRO A 1 92 ? -11.207 -0.663 -2.850 1.00 88.25 92 PRO A N 1
ATOM 761 C CA . PRO A 1 92 ? -10.136 -0.540 -1.865 1.00 88.25 92 PRO A CA 1
ATOM 762 C C . PRO A 1 92 ? -10.194 0.777 -1.079 1.00 88.25 92 PRO A C 1
ATOM 764 O O . PRO A 1 92 ? -9.929 0.775 0.116 1.00 88.25 92 PRO A O 1
ATOM 767 N N . PHE A 1 93 ? -10.634 1.884 -1.682 1.00 88.62 93 PHE A N 1
ATOM 768 C CA . PHE A 1 93 ? -10.788 3.162 -0.975 1.00 88.62 93 PHE A CA 1
ATOM 769 C C . PHE A 1 93 ? -11.905 3.158 0.075 1.00 88.62 93 PHE A C 1
ATOM 771 O O . PHE A 1 93 ? -11.936 4.054 0.908 1.00 88.62 93 PHE A O 1
ATOM 778 N N . LEU A 1 94 ? -12.795 2.163 0.072 1.00 90.00 94 LEU A N 1
ATOM 779 C CA . LEU A 1 94 ? -13.806 1.972 1.111 1.00 90.00 94 LEU A CA 1
ATOM 780 C C . LEU A 1 94 ? -13.273 1.094 2.251 1.00 90.00 94 LEU A C 1
ATOM 782 O O . LEU A 1 94 ? -13.335 1.465 3.421 1.00 90.00 94 LEU A O 1
ATOM 786 N N . PHE A 1 95 ? -12.738 -0.080 1.914 1.00 88.38 95 PHE A N 1
ATOM 787 C CA . PHE A 1 95 ? -12.407 -1.101 2.911 1.00 88.38 95 PHE A CA 1
ATOM 788 C C . PHE A 1 95 ? -11.016 -0.941 3.524 1.00 88.38 95 PHE A C 1
ATOM 790 O O . PHE A 1 95 ? -10.828 -1.222 4.706 1.00 88.38 95 PHE A O 1
ATOM 797 N N . LEU A 1 96 ? -10.035 -0.494 2.738 1.00 89.69 96 LEU A N 1
ATOM 798 C CA . LEU A 1 96 ? -8.640 -0.396 3.165 1.00 89.69 96 LEU A CA 1
ATOM 799 C C . LEU A 1 96 ? -8.436 0.659 4.273 1.00 89.69 96 LEU A C 1
ATOM 801 O O . LEU A 1 96 ? -7.729 0.349 5.234 1.00 89.69 96 LEU A O 1
ATOM 805 N N . PRO A 1 97 ? -9.075 1.854 4.231 1.00 90.50 97 PRO A N 1
ATOM 806 C CA . PRO A 1 97 ? -9.004 2.814 5.335 1.00 90.50 97 PRO A CA 1
ATOM 807 C C . PRO A 1 97 ? -9.502 2.225 6.653 1.00 90.50 97 PRO A C 1
ATOM 809 O O . PRO A 1 97 ? -8.861 2.389 7.691 1.00 90.50 97 PRO A O 1
ATOM 812 N N . PHE A 1 98 ? -10.617 1.491 6.610 1.00 90.50 98 PHE A N 1
ATOM 813 C CA . PHE A 1 98 ? -11.144 0.812 7.785 1.00 90.50 98 PHE A CA 1
ATOM 814 C C . PHE A 1 98 ? -10.203 -0.300 8.260 1.00 90.50 98 PHE A C 1
ATOM 816 O O . PHE A 1 98 ? -9.893 -0.357 9.446 1.00 90.50 98 PHE A O 1
ATOM 823 N N . ALA A 1 99 ? -9.698 -1.142 7.352 1.00 90.69 99 ALA A N 1
ATOM 824 C CA . ALA A 1 99 ? -8.789 -2.236 7.688 1.00 90.69 99 ALA A CA 1
ATOM 825 C C . ALA A 1 99 ? -7.496 -1.740 8.360 1.00 90.69 99 ALA A C 1
ATOM 827 O O . ALA A 1 99 ? -7.064 -2.317 9.357 1.00 90.69 99 ALA A O 1
ATOM 828 N N . PHE A 1 100 ? -6.905 -0.642 7.878 1.00 89.06 100 PHE A N 1
ATOM 829 C CA . PHE A 1 100 ? -5.723 -0.051 8.508 1.00 89.06 100 PHE A CA 1
ATOM 830 C C . PHE A 1 100 ? -6.036 0.635 9.837 1.00 89.06 100 PHE A C 1
ATOM 832 O O . PHE A 1 100 ? -5.273 0.477 10.789 1.00 89.06 100 PHE A O 1
ATOM 839 N N . PHE A 1 101 ? -7.167 1.333 9.953 1.00 88.94 101 PHE A N 1
ATOM 840 C CA . PHE A 1 101 ? -7.577 1.931 11.224 1.00 88.94 101 PHE A CA 1
ATOM 841 C C . PHE A 1 101 ? -7.862 0.873 12.303 1.00 88.94 101 PHE A C 1
ATOM 843 O O . PHE A 1 101 ? -7.471 1.024 13.459 1.00 88.94 101 PHE A O 1
ATOM 850 N N . ALA A 1 102 ? -8.542 -0.209 11.922 1.00 87.38 102 ALA A N 1
ATOM 851 C CA . ALA A 1 102 ? -8.911 -1.314 12.798 1.00 87.38 102 ALA A CA 1
ATOM 852 C C . ALA A 1 102 ? -7.793 -2.360 12.966 1.00 87.38 102 ALA A C 1
ATOM 854 O O . ALA A 1 102 ? -8.007 -3.359 13.666 1.00 87.38 102 ALA A O 1
ATOM 855 N N . SER A 1 103 ? -6.626 -2.134 12.352 1.00 84.75 103 SER A N 1
ATOM 856 C CA . SER A 1 103 ? -5.481 -3.039 12.414 1.00 84.75 103 SER A CA 1
ATOM 857 C C . SER A 1 103 ? -5.005 -3.258 13.857 1.00 84.75 103 SER A C 1
ATOM 859 O O . SER A 1 103 ? -5.138 -2.373 14.714 1.00 84.75 103 SER A O 1
ATOM 861 N N . PRO A 1 104 ? -4.476 -4.454 14.173 1.00 82.75 104 PRO A N 1
ATOM 862 C CA . PRO A 1 104 ? -3.867 -4.687 15.473 1.00 82.75 104 PRO A CA 1
ATOM 863 C C . PRO A 1 104 ? -2.653 -3.767 15.650 1.00 82.75 104 PRO A C 1
ATOM 865 O O . PRO A 1 104 ? -1.994 -3.393 14.684 1.00 82.75 104 PRO A O 1
ATOM 868 N N . LYS A 1 105 ? -2.311 -3.423 16.897 1.00 82.50 105 LYS A N 1
ATOM 869 C CA . LYS A 1 105 ? -1.072 -2.682 17.175 1.00 82.50 105 LYS A CA 1
ATOM 870 C C . LYS A 1 105 ? 0.130 -3.539 16.773 1.00 82.50 105 LYS A C 1
ATOM 872 O O . LYS A 1 105 ? 0.418 -4.537 17.430 1.00 82.50 105 LYS A O 1
ATOM 877 N N . ILE A 1 106 ? 0.809 -3.144 15.699 1.00 83.31 106 ILE A N 1
ATOM 878 C CA . ILE A 1 106 ? 2.015 -3.810 15.204 1.00 83.31 106 ILE A CA 1
ATOM 879 C C . ILE A 1 106 ? 3.225 -3.200 15.900 1.00 83.31 106 ILE A C 1
ATOM 881 O O . ILE A 1 106 ? 3.392 -1.980 15.919 1.00 83.31 106 ILE A O 1
ATOM 885 N N . ASP A 1 107 ? 4.072 -4.052 16.467 1.00 87.56 107 ASP A N 1
ATOM 886 C CA . ASP A 1 107 ? 5.320 -3.604 17.071 1.00 87.56 107 ASP A CA 1
ATOM 887 C C . ASP A 1 107 ? 6.298 -3.075 16.006 1.00 87.56 107 ASP A C 1
ATOM 889 O O . ASP A 1 107 ? 6.333 -3.547 14.863 1.00 87.56 107 ASP A O 1
ATOM 893 N N . LYS A 1 108 ? 7.144 -2.115 16.385 1.00 87.12 108 LYS A N 1
ATOM 894 C CA . LYS A 1 108 ? 8.148 -1.507 15.501 1.00 87.12 108 LYS A CA 1
ATOM 895 C C . LYS A 1 108 ? 9.081 -2.560 14.907 1.00 87.12 108 LYS A C 1
ATOM 897 O O . LYS A 1 108 ? 9.464 -2.447 13.745 1.00 87.12 108 LYS A O 1
ATOM 902 N N . LEU A 1 109 ? 9.417 -3.595 15.679 1.00 88.31 109 LEU A N 1
ATOM 903 C CA . LEU A 1 109 ? 10.226 -4.723 15.220 1.00 88.31 109 LEU A CA 1
ATOM 904 C C . LEU A 1 109 ? 9.570 -5.450 14.038 1.00 88.31 109 LEU A C 1
ATOM 906 O O . LEU A 1 109 ? 10.214 -5.710 13.022 1.00 88.31 109 LEU A O 1
ATOM 910 N N . ILE A 1 110 ? 8.275 -5.746 14.159 1.00 89.81 110 ILE A N 1
ATOM 911 C CA . ILE A 1 110 ? 7.500 -6.430 13.122 1.00 89.81 110 ILE A CA 1
ATOM 912 C C . ILE A 1 110 ? 7.395 -5.547 11.880 1.00 89.81 110 ILE A C 1
ATOM 914 O O . ILE A 1 110 ? 7.624 -6.035 10.777 1.00 89.81 110 ILE A O 1
ATOM 918 N N . MET A 1 111 ? 7.112 -4.252 12.041 1.00 90.75 111 MET A N 1
ATOM 919 C CA . MET A 1 111 ? 7.072 -3.325 10.907 1.00 90.75 111 MET A CA 1
ATOM 920 C C . MET A 1 111 ? 8.391 -3.310 10.133 1.00 90.75 111 MET A C 1
ATOM 922 O O . MET A 1 111 ? 8.377 -3.466 8.915 1.00 90.75 111 MET A O 1
ATOM 926 N N . LYS A 1 112 ? 9.536 -3.210 10.821 1.00 91.69 112 LYS A N 1
ATOM 927 C CA . LYS A 1 112 ? 10.850 -3.251 10.162 1.00 91.69 112 LYS A CA 1
ATOM 928 C C . LYS A 1 112 ? 11.093 -4.579 9.437 1.00 91.69 112 LYS A C 1
ATOM 930 O O . LYS A 1 112 ? 11.605 -4.570 8.324 1.00 91.69 112 LYS A O 1
ATOM 935 N N . ARG A 1 113 ? 10.669 -5.716 10.007 1.00 91.62 113 ARG A N 1
ATOM 936 C CA . ARG A 1 113 ? 10.727 -7.024 9.322 1.00 91.62 113 ARG A CA 1
ATOM 937 C C . ARG A 1 113 ? 9.894 -7.050 8.039 1.00 91.62 113 ARG A C 1
ATOM 939 O O . ARG A 1 113 ? 10.369 -7.567 7.034 1.00 91.62 113 ARG A O 1
ATOM 946 N N . LEU A 1 114 ? 8.686 -6.483 8.053 1.00 93.44 114 LEU A N 1
ATOM 947 C CA . LEU A 1 114 ? 7.846 -6.370 6.855 1.00 93.44 114 LEU A CA 1
ATOM 948 C C . LEU A 1 114 ? 8.501 -5.480 5.787 1.00 93.44 114 LEU A C 1
ATOM 950 O O . LEU A 1 114 ? 8.456 -5.816 4.608 1.00 93.44 114 LEU A O 1
ATOM 954 N N . MET A 1 115 ? 9.171 -4.395 6.190 1.00 94.50 115 MET A N 1
ATOM 955 C CA . MET A 1 115 ? 9.933 -3.541 5.269 1.00 94.50 115 MET A CA 1
ATOM 956 C C . MET A 1 115 ? 11.101 -4.298 4.626 1.00 94.50 115 MET A C 1
ATOM 958 O O . MET A 1 115 ? 11.237 -4.257 3.408 1.00 94.50 115 MET A O 1
ATOM 962 N N . PHE A 1 116 ? 11.898 -5.039 5.406 1.00 94.50 116 PHE A N 1
ATOM 963 C CA . PHE A 1 116 ? 12.971 -5.885 4.865 1.00 94.50 116 PHE A CA 1
ATOM 964 C C . PHE A 1 116 ? 12.447 -6.947 3.895 1.00 94.50 116 PHE A C 1
ATOM 966 O O . PHE A 1 116 ? 13.051 -7.178 2.853 1.00 94.50 116 PHE A O 1
ATOM 973 N N . LEU A 1 117 ? 11.308 -7.563 4.212 1.00 95.19 117 LEU A N 1
ATOM 974 C CA . LEU A 1 117 ? 10.649 -8.534 3.341 1.00 95.19 117 LEU A CA 1
ATOM 975 C C . LEU A 1 117 ? 10.231 -7.899 2.011 1.00 95.19 117 LEU A C 1
ATOM 977 O O . LEU A 1 117 ? 10.522 -8.453 0.954 1.00 95.19 117 LEU A O 1
ATOM 981 N N . PHE A 1 118 ? 9.595 -6.725 2.055 1.00 96.50 118 PHE A N 1
ATOM 982 C CA . PHE A 1 118 ? 9.229 -5.976 0.853 1.00 96.50 118 PHE A CA 1
ATOM 983 C C . PHE A 1 118 ? 10.466 -5.634 0.014 1.00 96.50 118 PHE A C 1
ATOM 985 O O . PHE A 1 118 ? 10.478 -5.892 -1.186 1.00 96.50 118 PHE A O 1
ATOM 992 N N . ILE A 1 119 ? 11.533 -5.137 0.651 1.00 96.44 119 ILE A N 1
ATOM 993 C CA . ILE A 1 119 ? 12.806 -4.836 -0.015 1.00 96.44 119 ILE A CA 1
ATOM 994 C C . ILE A 1 119 ? 13.385 -6.086 -0.679 1.00 96.44 119 ILE A C 1
ATOM 996 O O . ILE A 1 119 ? 13.794 -6.015 -1.831 1.00 96.44 119 ILE A O 1
ATOM 1000 N N . GLY A 1 120 ? 13.388 -7.235 0.000 1.00 96.19 120 GLY A N 1
ATOM 1001 C CA . GLY A 1 120 ? 13.887 -8.493 -0.560 1.00 96.19 120 GLY A CA 1
ATOM 1002 C C . GLY A 1 120 ? 13.127 -8.932 -1.816 1.00 96.19 120 GLY A C 1
ATOM 1003 O O . GLY A 1 120 ? 13.748 -9.342 -2.795 1.00 96.19 120 GLY A O 1
ATOM 1004 N N . ILE A 1 121 ? 11.797 -8.790 -1.821 1.00 95.56 121 ILE A N 1
ATOM 1005 C CA . ILE A 1 121 ? 10.949 -9.083 -2.991 1.00 95.56 121 ILE A CA 1
ATOM 1006 C C . ILE A 1 121 ? 11.243 -8.109 -4.140 1.00 95.56 121 ILE A C 1
ATOM 1008 O O . ILE A 1 121 ? 11.382 -8.519 -5.291 1.00 95.56 121 ILE A O 1
ATOM 1012 N N . MET A 1 122 ? 11.355 -6.814 -3.846 1.00 96.44 122 MET A N 1
ATOM 1013 C CA . MET A 1 122 ? 11.638 -5.812 -4.872 1.00 96.44 122 MET A CA 1
ATOM 1014 C C . MET A 1 122 ? 13.054 -5.969 -5.436 1.00 96.44 122 MET A C 1
ATOM 1016 O O . MET A 1 122 ? 13.249 -5.875 -6.646 1.00 96.44 122 MET A O 1
ATOM 1020 N N . LEU A 1 123 ? 14.031 -6.291 -4.590 1.00 96.44 123 LEU A N 1
ATOM 1021 C CA . LEU A 1 123 ? 15.407 -6.552 -4.994 1.00 96.44 123 LEU A CA 1
ATOM 1022 C C . LEU A 1 123 ? 15.504 -7.782 -5.900 1.00 96.44 123 LEU A C 1
ATOM 1024 O O . LEU A 1 123 ? 16.158 -7.708 -6.935 1.00 96.44 123 LEU A O 1
ATOM 1028 N N . SER A 1 124 ? 14.830 -8.887 -5.565 1.00 95.06 124 SER A N 1
ATOM 1029 C CA . SER A 1 124 ? 14.828 -10.076 -6.428 1.00 95.06 124 SER A CA 1
ATOM 1030 C C . SER A 1 124 ? 14.197 -9.784 -7.792 1.00 95.06 124 SER A C 1
ATOM 1032 O O . SER A 1 124 ? 14.724 -10.212 -8.818 1.00 95.06 124 SER A O 1
ATOM 1034 N N . SER A 1 125 ? 13.137 -8.972 -7.828 1.00 94.62 125 SER A N 1
ATOM 1035 C CA . SER A 1 125 ? 12.520 -8.527 -9.081 1.00 94.62 125 SER A CA 1
ATOM 1036 C C . SER A 1 125 ? 13.433 -7.617 -9.915 1.00 94.62 125 SER A C 1
ATOM 1038 O O . SER A 1 125 ? 13.457 -7.721 -11.142 1.00 94.62 125 SER A O 1
ATOM 1040 N N . ALA A 1 126 ? 14.242 -6.781 -9.256 1.00 94.69 126 ALA A N 1
ATOM 1041 C CA . ALA A 1 126 ? 15.228 -5.930 -9.912 1.00 94.69 126 ALA A CA 1
ATOM 1042 C C . ALA A 1 126 ? 16.376 -6.754 -10.488 1.00 94.69 126 ALA A C 1
ATOM 1044 O O . ALA A 1 126 ? 16.728 -6.560 -11.646 1.00 94.69 126 ALA A O 1
ATOM 1045 N N . ILE A 1 127 ? 16.892 -7.722 -9.727 1.00 95.31 127 ILE A N 1
ATOM 1046 C CA . ILE A 1 127 ? 17.904 -8.668 -10.207 1.00 95.31 127 ILE A CA 1
ATOM 1047 C C . ILE A 1 127 ? 17.377 -9.420 -11.432 1.00 95.31 127 ILE A C 1
ATOM 1049 O O . ILE A 1 127 ? 18.080 -9.499 -12.432 1.00 95.31 127 ILE A O 1
ATOM 1053 N N . TRP A 1 128 ? 16.134 -9.906 -11.400 1.00 94.62 128 TRP A N 1
ATOM 1054 C CA . TRP A 1 128 ? 15.512 -10.568 -12.549 1.00 94.62 128 TRP A CA 1
ATOM 1055 C C . TRP A 1 128 ? 15.464 -9.674 -13.796 1.00 94.62 128 TRP A C 1
ATOM 1057 O O . TRP A 1 128 ? 15.859 -10.104 -14.877 1.00 94.62 128 TRP A O 1
ATOM 1067 N N . SER A 1 129 ? 15.015 -8.424 -13.653 1.00 92.44 129 SER A N 1
ATOM 1068 C CA . SER A 1 129 ? 14.961 -7.460 -14.762 1.00 92.44 129 SER A CA 1
ATOM 1069 C C . SER A 1 129 ? 16.357 -7.158 -15.322 1.00 92.44 129 SER A C 1
ATOM 1071 O O . SER A 1 129 ? 16.539 -7.147 -16.537 1.00 92.44 129 SER A O 1
ATOM 1073 N N . THR A 1 130 ? 17.362 -7.013 -14.453 1.00 92.38 130 THR A N 1
ATOM 1074 C CA . THR A 1 130 ? 18.762 -6.838 -14.861 1.00 92.38 130 THR A CA 1
ATOM 1075 C C . THR A 1 130 ? 19.304 -8.070 -15.584 1.00 92.38 130 THR A C 1
ATOM 1077 O O . THR A 1 130 ? 19.955 -7.926 -16.610 1.00 92.38 130 THR A O 1
ATOM 1080 N N . LEU A 1 131 ? 19.021 -9.283 -15.103 1.00 94.00 131 LEU A N 1
ATOM 1081 C CA . LEU A 1 131 ? 19.448 -10.515 -15.772 1.00 94.00 131 LEU A CA 1
ATOM 1082 C C . LEU A 1 131 ? 18.824 -10.643 -17.165 1.00 94.00 131 LEU A C 1
ATOM 1084 O O . LEU A 1 131 ? 19.533 -10.985 -18.103 1.00 94.00 131 LEU A O 1
ATOM 1088 N N . MET A 1 132 ? 17.540 -10.305 -17.316 1.00 91.38 132 MET A N 1
ATOM 1089 C CA . MET A 1 132 ? 16.868 -10.267 -18.621 1.00 91.38 132 MET A CA 1
ATOM 1090 C C . MET A 1 132 ? 17.466 -9.220 -19.558 1.00 91.38 132 MET A C 1
ATOM 1092 O O . MET A 1 132 ? 17.577 -9.457 -20.750 1.00 91.38 132 MET A O 1
ATOM 1096 N N . PHE A 1 133 ? 17.890 -8.070 -19.039 1.00 90.56 133 PHE A N 1
ATOM 1097 C CA . PHE A 1 133 ? 18.617 -7.092 -19.845 1.00 90.56 133 PHE A CA 1
ATOM 1098 C C . PHE A 1 133 ? 19.978 -7.632 -20.321 1.00 90.56 133 PHE A C 1
ATOM 1100 O O . PHE A 1 133 ? 20.384 -7.382 -21.452 1.00 90.56 133 PHE A O 1
ATOM 1107 N N . LEU A 1 134 ? 20.672 -8.400 -19.476 1.00 92.50 134 LEU A N 1
ATOM 1108 C CA . LEU A 1 134 ? 21.991 -8.957 -19.786 1.00 92.50 134 LEU A CA 1
ATOM 1109 C C . LEU A 1 134 ? 21.962 -10.105 -20.806 1.00 92.50 134 LEU A C 1
ATOM 1111 O O . LEU A 1 134 ? 23.012 -10.410 -21.366 1.00 92.50 134 LEU A O 1
ATOM 1115 N N . THR A 1 135 ? 20.811 -10.738 -21.070 1.00 92.50 135 THR A N 1
ATOM 1116 C CA . THR A 1 135 ? 20.738 -11.825 -22.065 1.00 92.50 135 THR A CA 1
ATOM 1117 C C . THR A 1 135 ? 20.938 -11.338 -23.496 1.00 92.50 135 THR A C 1
ATOM 1119 O O . THR A 1 135 ? 21.450 -12.095 -24.312 1.00 92.50 135 THR A O 1
ATOM 1122 N N . ASP A 1 136 ? 20.530 -10.102 -23.805 1.00 90.62 136 ASP A N 1
ATOM 1123 C CA . ASP A 1 136 ? 20.679 -9.507 -25.139 1.00 90.62 136 ASP A CA 1
ATOM 1124 C C . ASP A 1 136 ? 20.837 -7.981 -25.044 1.00 90.62 136 ASP A C 1
ATOM 1126 O O . ASP A 1 136 ? 19.931 -7.188 -25.319 1.00 90.62 136 ASP A O 1
ATOM 1130 N N . ILE A 1 137 ? 22.012 -7.571 -24.570 1.00 90.25 137 ILE A N 1
ATOM 1131 C CA . ILE A 1 137 ? 22.323 -6.169 -24.274 1.00 90.25 137 ILE A CA 1
ATOM 1132 C C . ILE A 1 137 ? 22.184 -5.297 -25.529 1.00 90.25 137 ILE A C 1
ATOM 1134 O O . ILE A 1 137 ? 21.656 -4.187 -25.454 1.00 90.25 137 ILE A O 1
ATOM 1138 N N . GLU A 1 138 ? 22.647 -5.786 -26.681 1.00 92.00 138 GLU A N 1
ATOM 1139 C CA . GLU A 1 138 ? 22.632 -5.031 -27.936 1.00 92.00 138 GLU A CA 1
ATOM 1140 C C . GLU A 1 138 ? 21.201 -4.767 -28.405 1.00 92.00 138 GLU A C 1
ATOM 1142 O O . GLU A 1 138 ? 20.849 -3.610 -28.667 1.00 92.00 138 GLU A O 1
ATOM 1147 N N . HIS A 1 139 ? 20.348 -5.797 -28.402 1.00 90.62 139 HIS A N 1
ATOM 1148 C CA . HIS A 1 139 ? 18.933 -5.654 -28.720 1.00 90.62 139 HIS A CA 1
ATOM 1149 C C . HIS A 1 139 ? 18.241 -4.668 -27.777 1.00 90.62 139 HIS A C 1
ATOM 1151 O O . HIS A 1 139 ? 17.562 -3.741 -28.230 1.00 90.62 139 HIS A O 1
ATOM 1157 N N . PHE A 1 140 ? 18.436 -4.822 -26.462 1.00 90.25 140 PHE A N 1
ATOM 1158 C CA . PHE A 1 140 ? 17.765 -3.968 -25.486 1.00 90.25 140 PHE A CA 1
ATOM 1159 C C . PHE A 1 140 ? 18.212 -2.506 -25.575 1.00 90.25 140 PHE A C 1
ATOM 1161 O O . PHE A 1 140 ? 17.384 -1.607 -25.433 1.00 90.25 140 PHE A O 1
ATOM 1168 N N . ILE A 1 141 ? 19.484 -2.236 -25.874 1.00 91.75 141 ILE A N 1
ATOM 1169 C CA . ILE A 1 141 ? 19.971 -0.874 -26.129 1.00 91.75 141 ILE A CA 1
ATOM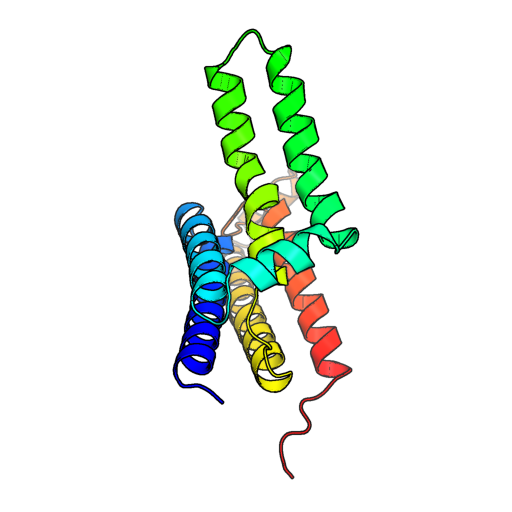 1170 C C . ILE A 1 141 ? 19.347 -0.297 -27.405 1.00 91.75 141 ILE A C 1
ATOM 1172 O O . ILE A 1 141 ? 18.965 0.876 -27.423 1.00 91.75 141 ILE A O 1
ATOM 1176 N N . GLU A 1 142 ? 19.227 -1.085 -28.475 1.00 92.88 142 GLU A N 1
ATOM 1177 C CA . GLU A 1 142 ? 18.653 -0.622 -29.739 1.00 92.88 142 GLU A CA 1
ATOM 1178 C C . GLU A 1 142 ? 17.167 -0.270 -29.599 1.00 92.88 142 GLU A C 1
ATOM 1180 O O . GLU A 1 142 ? 16.740 0.806 -30.028 1.00 92.88 142 GLU A O 1
ATOM 1185 N N . ILE A 1 143 ? 16.375 -1.132 -28.958 1.00 91.69 143 ILE A N 1
ATOM 1186 C CA . ILE A 1 143 ? 14.954 -0.848 -28.739 1.00 91.69 143 ILE A CA 1
ATOM 1187 C C . ILE A 1 143 ? 14.761 0.324 -27.771 1.00 91.69 143 ILE A C 1
ATOM 1189 O O . ILE A 1 143 ? 13.863 1.144 -27.970 1.00 91.69 143 ILE A O 1
ATOM 1193 N N . TYR A 1 144 ? 15.633 0.468 -26.768 1.00 89.69 144 TYR A N 1
ATOM 1194 C CA . TYR A 1 144 ? 15.565 1.577 -25.820 1.00 89.69 144 TYR A CA 1
ATOM 1195 C C . TYR A 1 144 ? 15.840 2.923 -26.500 1.00 89.69 144 TYR A C 1
ATOM 1197 O O . TYR A 1 144 ? 15.143 3.903 -26.240 1.00 89.69 144 TYR A O 1
ATOM 1205 N N . LYS A 1 145 ? 16.773 2.970 -27.464 1.00 91.12 145 LYS A N 1
ATOM 1206 C CA . LYS A 1 145 ? 16.994 4.152 -28.322 1.00 91.12 145 LYS A CA 1
ATOM 1207 C C . LYS A 1 145 ? 15.759 4.531 -29.143 1.00 91.12 145 LYS A C 1
ATOM 1209 O O . LYS A 1 145 ? 15.577 5.702 -29.458 1.00 91.12 145 LYS A O 1
ATOM 1214 N N . LYS A 1 146 ? 14.900 3.562 -29.466 1.00 93.44 146 LYS A N 1
ATOM 1215 C CA . LYS A 1 146 ? 13.620 3.771 -30.164 1.00 93.44 146 LYS A CA 1
ATOM 1216 C C . LYS A 1 146 ? 12.465 4.101 -29.204 1.00 93.44 146 LYS A C 1
ATOM 1218 O O . LYS A 1 146 ? 11.310 4.094 -29.618 1.00 93.44 146 LYS A O 1
ATOM 1223 N N . GLY A 1 147 ? 12.756 4.381 -27.929 1.00 85.88 147 GLY A N 1
ATOM 1224 C CA . GLY A 1 147 ? 11.761 4.725 -26.910 1.00 85.88 147 GLY A CA 1
ATOM 1225 C C . GLY A 1 147 ? 11.002 3.525 -26.338 1.00 85.88 147 GLY A C 1
ATOM 1226 O O . GLY A 1 147 ? 9.963 3.711 -25.704 1.00 85.88 147 GLY A O 1
ATOM 1227 N N . GLN A 1 148 ? 11.482 2.298 -26.560 1.00 88.31 148 GLN A N 1
ATOM 1228 C CA . GLN A 1 148 ? 10.909 1.107 -25.934 1.00 88.31 148 GLN A CA 1
ATOM 1229 C C . GLN A 1 148 ? 11.480 0.883 -24.530 1.00 88.31 148 GLN A C 1
ATOM 1231 O O . GLN A 1 148 ? 12.469 1.483 -24.117 1.00 88.31 148 GLN A O 1
ATOM 1236 N N . ILE A 1 149 ? 10.817 0.017 -23.772 1.00 87.69 149 ILE A N 1
ATOM 1237 C CA . ILE A 1 149 ? 11.101 -0.228 -22.359 1.00 87.69 149 ILE A CA 1
ATOM 1238 C C . ILE A 1 149 ? 11.897 -1.516 -22.157 1.00 87.69 149 ILE A C 1
ATOM 1240 O O . ILE A 1 149 ? 11.711 -2.501 -22.867 1.00 87.69 149 ILE A O 1
ATOM 1244 N N . ILE A 1 150 ? 12.731 -1.519 -21.120 1.00 86.56 150 ILE A N 1
ATOM 1245 C CA . ILE A 1 150 ? 13.408 -2.722 -20.628 1.00 86.56 150 ILE A CA 1
ATOM 1246 C C . ILE A 1 150 ? 12.359 -3.678 -20.021 1.00 86.56 150 ILE A C 1
ATOM 1248 O O . ILE A 1 150 ? 11.394 -3.213 -19.393 1.00 86.56 150 ILE A O 1
ATOM 1252 N N . PRO A 1 151 ? 12.518 -5.005 -20.184 1.00 85.69 151 PRO A N 1
ATOM 1253 C CA . PRO A 1 151 ? 11.612 -5.997 -19.622 1.00 85.69 151 PRO A CA 1
ATOM 1254 C C . PRO A 1 151 ? 11.495 -5.838 -18.107 1.00 85.69 151 PRO A C 1
ATOM 1256 O O . PRO A 1 151 ? 12.467 -5.924 -17.356 1.00 85.69 151 PRO A O 1
ATOM 1259 N N . THR A 1 152 ? 10.266 -5.626 -17.653 1.00 88.56 152 THR A N 1
ATOM 1260 C CA . THR A 1 152 ? 9.907 -5.495 -16.240 1.00 88.56 152 THR A CA 1
ATOM 1261 C C . THR A 1 152 ? 8.769 -6.471 -15.926 1.00 88.56 152 THR A C 1
ATOM 1263 O O . THR A 1 152 ? 7.942 -6.726 -16.803 1.00 88.56 152 THR A O 1
ATOM 1266 N N . PRO A 1 153 ? 8.693 -7.040 -14.704 1.00 85.56 153 PRO A N 1
ATOM 1267 C CA . PRO A 1 153 ? 7.670 -8.042 -14.368 1.00 85.56 153 PRO A CA 1
ATOM 1268 C C . PRO A 1 153 ? 6.228 -7.537 -14.521 1.00 85.56 153 PRO A C 1
ATOM 1270 O O . PRO A 1 153 ? 5.305 -8.304 -14.782 1.00 85.56 153 PRO A O 1
ATOM 1273 N N . ILE A 1 154 ? 6.037 -6.226 -14.361 1.00 90.38 154 ILE A N 1
ATOM 1274 C CA . ILE A 1 154 ? 4.765 -5.522 -14.526 1.00 90.38 154 ILE A CA 1
ATOM 1275 C C . ILE A 1 154 ? 4.979 -4.257 -15.349 1.00 90.38 154 ILE A C 1
ATOM 1277 O O . ILE A 1 154 ? 6.106 -3.869 -15.627 1.00 90.38 154 ILE A O 1
ATOM 1281 N N . HIS A 1 155 ? 3.891 -3.547 -15.654 1.00 89.31 155 HIS A N 1
ATOM 1282 C CA . HIS A 1 155 ? 3.953 -2.247 -16.318 1.00 89.31 155 HIS A CA 1
ATOM 1283 C C . HIS A 1 155 ? 4.981 -1.306 -15.660 1.00 89.31 155 HIS A C 1
ATOM 1285 O O . HIS A 1 155 ? 4.834 -0.953 -14.486 1.00 89.31 155 HIS A O 1
ATOM 1291 N N . HIS A 1 156 ? 5.970 -0.868 -16.443 1.00 88.00 156 HIS A N 1
ATOM 1292 C CA . HIS A 1 156 ? 7.146 -0.093 -16.025 1.00 88.00 156 HIS A CA 1
ATOM 1293 C C . HIS A 1 156 ? 6.842 1.084 -15.077 1.00 88.00 156 HIS A C 1
ATOM 1295 O O . HIS A 1 156 ? 7.564 1.278 -14.105 1.00 88.00 156 HIS A O 1
ATOM 1301 N N . VAL A 1 157 ? 5.738 1.819 -15.281 1.00 90.88 157 VAL A N 1
ATOM 1302 C CA . VAL A 1 157 ? 5.305 2.906 -14.370 1.00 90.88 157 VAL A CA 1
ATOM 1303 C C . VAL A 1 157 ? 4.968 2.407 -12.961 1.00 90.88 157 VAL A C 1
ATOM 1305 O O . VAL A 1 157 ? 5.320 3.032 -11.969 1.00 90.88 157 VAL A 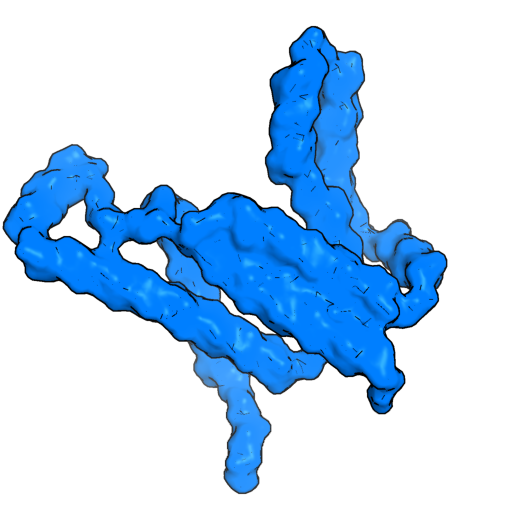O 1
ATOM 1308 N N . ARG A 1 158 ? 4.256 1.282 -12.841 1.00 91.25 158 ARG A N 1
ATOM 1309 C CA . ARG A 1 158 ? 3.926 0.722 -11.520 1.00 91.25 158 ARG A CA 1
ATOM 1310 C C . ARG A 1 158 ? 5.171 0.141 -10.877 1.00 91.25 158 ARG A C 1
ATOM 1312 O O . ARG A 1 158 ? 5.370 0.300 -9.679 1.00 91.25 158 ARG A O 1
ATOM 1319 N N . TYR A 1 159 ? 5.998 -0.507 -11.689 1.00 93.88 159 TYR A N 1
ATOM 1320 C CA . TYR A 1 159 ? 7.245 -1.095 -11.239 1.00 93.88 159 TYR A CA 1
ATOM 1321 C C . TYR A 1 159 ? 8.189 -0.042 -10.646 1.00 93.88 159 TYR A C 1
ATOM 1323 O O . TYR A 1 159 ? 8.676 -0.228 -9.532 1.00 93.88 159 TYR A O 1
ATOM 1331 N N . SER A 1 160 ? 8.372 1.099 -11.321 1.00 94.00 160 SER A N 1
ATOM 1332 C CA . SER A 1 160 ? 9.228 2.181 -10.826 1.00 94.00 160 SER A CA 1
ATOM 1333 C C . SER A 1 160 ? 8.743 2.735 -9.486 1.00 94.00 160 SER A C 1
ATOM 1335 O O . SER A 1 160 ? 9.554 2.886 -8.579 1.00 94.00 160 SER A O 1
ATOM 1337 N N . ILE A 1 161 ? 7.430 2.932 -9.307 1.00 95.00 161 ILE A N 1
ATOM 1338 C CA . ILE A 1 161 ? 6.851 3.381 -8.029 1.00 95.00 161 ILE A CA 1
ATOM 1339 C C . ILE A 1 161 ? 7.162 2.386 -6.903 1.00 95.00 161 ILE A C 1
ATOM 1341 O O . ILE A 1 161 ? 7.566 2.796 -5.815 1.00 95.00 161 ILE A O 1
ATOM 1345 N N . LEU A 1 162 ? 7.005 1.082 -7.147 1.00 95.81 162 LEU A N 1
ATOM 1346 C CA . LEU A 1 162 ? 7.294 0.054 -6.142 1.00 95.81 162 LEU A CA 1
ATOM 1347 C C . LEU A 1 162 ? 8.782 0.021 -5.765 1.00 95.81 162 LEU A C 1
ATOM 1349 O O . LEU A 1 162 ? 9.115 -0.080 -4.583 1.00 95.81 162 LEU A O 1
ATOM 1353 N N . ILE A 1 163 ? 9.674 0.155 -6.751 1.00 96.19 163 ILE A N 1
ATOM 1354 C CA . ILE A 1 163 ? 11.119 0.247 -6.516 1.00 96.19 163 ILE A CA 1
ATOM 1355 C C . ILE A 1 163 ? 11.450 1.514 -5.718 1.00 96.19 163 ILE A C 1
ATOM 1357 O O . ILE A 1 163 ? 12.177 1.434 -4.731 1.00 96.19 163 ILE A O 1
ATOM 1361 N N . SER A 1 164 ? 10.867 2.667 -6.058 1.00 96.69 164 SER A N 1
ATOM 1362 C CA . SER A 1 164 ? 11.052 3.910 -5.301 1.00 96.69 164 SER A CA 1
ATOM 1363 C C . SER A 1 164 ? 10.598 3.777 -3.844 1.00 96.69 164 SER A C 1
ATOM 1365 O O . SER A 1 164 ? 11.312 4.212 -2.944 1.00 96.69 164 SER A O 1
ATOM 1367 N N . ILE A 1 165 ? 9.461 3.123 -3.581 1.00 96.44 165 ILE A N 1
ATOM 1368 C CA . ILE A 1 165 ? 9.000 2.827 -2.213 1.00 96.44 165 ILE A CA 1
ATOM 1369 C C . ILE A 1 165 ? 10.008 1.931 -1.484 1.00 96.44 165 ILE A C 1
ATOM 1371 O O . ILE A 1 165 ? 10.326 2.188 -0.324 1.00 96.44 165 ILE A O 1
ATOM 1375 N N . SER A 1 166 ? 10.555 0.916 -2.158 1.00 96.62 166 SER A N 1
ATOM 1376 C CA . SER A 1 166 ? 11.601 0.060 -1.588 1.00 96.62 166 SER A CA 1
ATOM 1377 C C . SER A 1 166 ? 12.846 0.862 -1.205 1.00 96.62 166 SER A C 1
ATOM 1379 O O . SER A 1 166 ? 13.389 0.666 -0.121 1.00 96.62 166 SER A O 1
ATOM 1381 N N . VAL A 1 167 ? 13.279 1.800 -2.052 1.00 96.81 167 VAL A N 1
ATOM 1382 C CA . VAL A 1 167 ? 14.409 2.694 -1.755 1.00 96.81 167 VAL A CA 1
ATOM 1383 C C . VAL A 1 167 ? 14.103 3.580 -0.545 1.00 96.81 167 VAL A C 1
ATOM 1385 O O . VAL A 1 167 ? 14.939 3.698 0.350 1.00 96.81 167 VAL A O 1
ATOM 1388 N N . LEU A 1 168 ? 12.895 4.144 -0.453 1.00 97.06 168 LEU A N 1
ATOM 1389 C CA . LEU A 1 168 ? 12.471 4.913 0.722 1.00 97.06 168 LEU A CA 1
ATOM 1390 C C . LEU A 1 168 ? 12.486 4.064 2.001 1.00 97.06 168 LEU A C 1
ATOM 1392 O O . LEU A 1 168 ? 12.896 4.549 3.056 1.00 97.06 168 LEU A O 1
ATOM 1396 N N . PHE A 1 169 ? 12.095 2.790 1.921 1.00 95.69 169 PHE A N 1
ATOM 1397 C CA . PHE A 1 169 ? 12.189 1.865 3.050 1.00 95.69 169 PHE A CA 1
ATOM 1398 C C . PHE A 1 169 ? 13.639 1.584 3.450 1.00 95.69 169 PHE A C 1
ATOM 1400 O O . PHE A 1 169 ? 13.928 1.575 4.646 1.00 95.69 169 PHE A O 1
ATOM 1407 N N . CYS A 1 170 ? 14.555 1.425 2.489 1.00 95.50 170 CYS A N 1
ATOM 1408 C CA . CYS A 1 170 ? 15.986 1.301 2.773 1.00 95.50 170 CYS A CA 1
ATOM 1409 C C . CYS A 1 170 ? 16.510 2.530 3.526 1.00 95.50 170 CYS A C 1
ATOM 1411 O O . CYS A 1 170 ? 17.122 2.386 4.582 1.00 95.50 170 CYS A O 1
ATOM 1413 N N . ILE A 1 171 ? 16.212 3.737 3.031 1.00 96.25 171 ILE A N 1
ATOM 1414 C CA . ILE A 1 171 ? 16.626 4.998 3.665 1.00 96.25 171 ILE A CA 1
ATOM 1415 C C . ILE A 1 171 ? 16.077 5.082 5.094 1.00 96.25 171 ILE A C 1
ATOM 1417 O O . ILE A 1 171 ? 16.822 5.357 6.034 1.00 96.25 171 ILE A O 1
ATOM 1421 N N . TYR A 1 172 ? 14.789 4.787 5.287 1.00 95.06 172 TYR A N 1
ATOM 1422 C CA . TYR A 1 172 ? 14.171 4.799 6.611 1.00 95.06 172 TYR A CA 1
ATOM 1423 C C . TYR A 1 172 ? 14.846 3.827 7.589 1.00 95.06 172 TYR A C 1
ATOM 1425 O O . TYR A 1 172 ? 15.070 4.189 8.746 1.00 95.06 172 TYR A O 1
ATOM 1433 N N . LEU A 1 173 ? 15.172 2.610 7.139 1.00 93.62 173 LEU A N 1
ATOM 1434 C CA . LE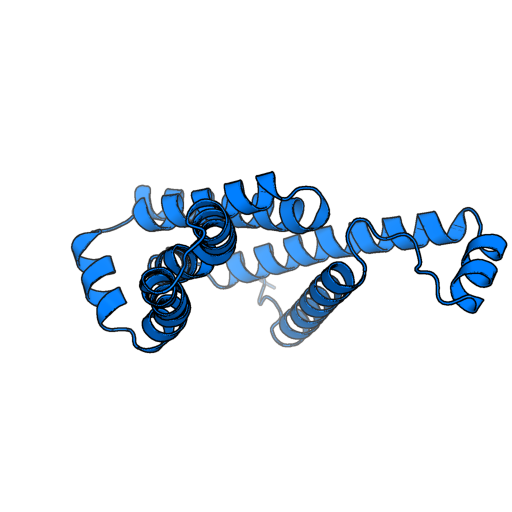U A 1 173 ? 15.822 1.583 7.957 1.00 93.62 173 LEU A CA 1
ATOM 1435 C C . LEU A 1 173 ? 17.267 1.945 8.319 1.00 93.62 173 LEU A C 1
ATOM 1437 O O . LEU A 1 173 ? 17.686 1.649 9.435 1.00 93.62 173 LEU A O 1
ATOM 1441 N N . ILE A 1 174 ? 17.995 2.615 7.421 1.00 94.12 174 ILE A N 1
ATOM 1442 C CA . ILE A 1 174 ? 19.346 3.133 7.688 1.00 94.12 174 ILE A CA 1
ATOM 1443 C C . ILE A 1 174 ? 19.298 4.234 8.755 1.00 94.12 174 ILE A C 1
ATOM 1445 O O . ILE A 1 174 ? 20.091 4.212 9.692 1.00 94.12 174 ILE A O 1
ATOM 1449 N N . LEU A 1 175 ? 18.346 5.168 8.653 1.00 93.25 175 LEU A N 1
ATOM 1450 C CA . LEU A 1 175 ? 18.180 6.259 9.625 1.00 93.25 175 LEU A CA 1
ATOM 1451 C C . LEU A 1 175 ? 17.633 5.780 10.975 1.00 93.25 175 LEU A C 1
ATOM 1453 O O . LEU A 1 175 ? 17.904 6.377 12.014 1.00 93.25 175 LEU A O 1
ATOM 1457 N N . ASN A 1 176 ? 16.842 4.707 10.966 1.00 90.69 176 ASN A N 1
ATOM 1458 C CA . ASN A 1 176 ? 16.244 4.115 12.155 1.00 90.69 176 ASN A CA 1
ATOM 1459 C C . ASN A 1 176 ? 16.707 2.665 12.281 1.00 90.69 176 ASN A C 1
ATOM 1461 O O . ASN A 1 176 ? 15.878 1.752 12.130 1.00 90.69 176 ASN A O 1
ATOM 1465 N N . PRO A 1 177 ? 17.990 2.420 12.595 1.00 80.12 177 PRO A N 1
ATOM 1466 C CA . PRO A 1 177 ? 18.488 1.068 12.720 1.00 80.12 177 PRO A CA 1
ATOM 1467 C C . PRO A 1 177 ? 17.682 0.322 13.777 1.00 80.12 177 PRO A C 1
ATOM 1469 O O . PRO A 1 177 ? 17.116 0.877 14.731 1.00 80.12 177 PRO A O 1
ATOM 1472 N N . LEU A 1 178 ? 17.529 -0.973 13.559 1.00 73.50 178 LEU A N 1
ATOM 1473 C CA . LEU A 1 178 ? 17.036 -1.848 14.601 1.00 73.50 178 LEU A CA 1
ATOM 1474 C C . LEU A 1 178 ? 18.065 -1.780 15.738 1.00 73.50 178 LEU A C 1
ATOM 1476 O O . LEU A 1 178 ? 19.202 -2.194 15.543 1.00 73.50 178 LEU A O 1
ATOM 1480 N N . LYS A 1 179 ? 17.686 -1.259 16.912 1.00 65.44 179 LYS A N 1
ATOM 1481 C CA . LYS A 1 179 ? 18.421 -1.565 18.146 1.00 65.44 179 LYS A CA 1
ATOM 1482 C C . LYS A 1 179 ? 18.188 -3.048 18.437 1.00 65.44 179 LYS A C 1
ATOM 1484 O O . LYS A 1 179 ? 17.314 -3.396 19.223 1.00 65.44 179 LYS A O 1
ATOM 1489 N N . ALA A 1 180 ? 18.862 -3.919 17.701 1.00 58.47 180 ALA A N 1
ATOM 1490 C CA . ALA A 1 180 ? 18.980 -5.318 18.047 1.00 58.47 180 ALA A CA 1
ATOM 1491 C C . ALA A 1 180 ? 20.218 -5.434 18.935 1.00 58.47 180 ALA A C 1
ATOM 1493 O O . ALA A 1 180 ? 21.308 -5.111 18.476 1.00 58.47 180 ALA A O 1
ATOM 1494 N N . LEU A 1 181 ? 19.974 -5.783 20.204 1.00 46.69 181 LEU A N 1
ATOM 1495 C CA . LEU A 1 181 ? 20.886 -6.425 21.156 1.00 46.69 181 LEU A CA 1
ATOM 1496 C C . LEU A 1 181 ? 22.352 -6.529 20.679 1.00 46.69 181 LEU A C 1
ATOM 1498 O O . LEU A 1 181 ? 22.690 -7.428 19.908 1.00 46.69 181 LEU A O 1
ATOM 1502 N N . ILE A 1 182 ? 23.200 -5.635 21.186 1.00 38.03 182 ILE A N 1
ATOM 1503 C CA . ILE A 1 182 ? 24.559 -6.007 21.596 1.00 38.03 182 ILE A CA 1
ATOM 1504 C C . ILE A 1 182 ? 24.480 -6.188 23.107 1.00 38.03 182 ILE A C 1
ATOM 1506 O O . ILE A 1 182 ? 23.802 -5.336 23.734 1.00 38.03 182 ILE A O 1
#

Foldseek 3Di:
DDPQLVVLQVLLLVLLLQCLLCLQAHPVSVVVSLVSLLCSLVRDDDPVVLVVVLVVDPVLVVLLVVLVVLVVVCVVDPDPVVSVVVSVVSVCSNRVSSSVSSGRDDDPVSVLVSLVSSLVSLVVQVVVLVVQCVVCVPVQVVVVVVVDDRDGSDDPVSSVVSVVVNVVSVVVCVVVPPPDDD

Radius of gyration: 20.22 Å; chains: 1; bounding box: 52×28×55 Å

Sequence (182 aa):
MNTRQNQSVYIFQFAFLVLSIGLLYSRFMISLGMIFFLVGALWDGNLKVKFGRFLNNKYYLAVTGIFLIFLISGLWSENTDYFLNRMRIKLPFLFLPFAFFASPKIDKLIMKRLMFLFIGIMLSSAIWSTLMFLTDIEHFIEIYKKGQIIPTPIHHVRYSILISISVLFCIYLILNPLKALI